Protein AF-A0A940TRE8-F1 (afdb_monomer_lite)

Foldseek 3Di:
DLVLLVVCPPPDPVVLLVVLLVLCVVPVVRSVVSCVSNVHDPVPRDD

Radius of gyration: 9.21 Å; chains: 1; bounding box: 18×23×22 Å

Structure (mmCIF, N/CA/C/O backbone):
data_AF-A0A940TRE8-F1
#
_entry.id   AF-A0A940TRE8-F1
#
loop_
_atom_site.group_PDB
_atom_site.id
_atom_site.type_symbol
_atom_site.label_atom_id
_atom_site.label_alt_id
_atom_site.label_comp_id
_atom_site.label_asym_id
_atom_site.label_entity_id
_atom_site.label_seq_id
_atom_site.pdbx_PDB_ins_code
_atom_site.Cartn_x
_atom_site.Cartn_y
_atom_site.Cartn_z
_atom_site.occupancy
_atom_site.B_iso_or_equiv
_atom_site.auth_seq_id
_atom_site.auth_comp_id
_atom_site.auth_asym_id
_atom_site.auth_atom_id
_atom_site.pdbx_PDB_model_num
ATOM 1 N N . PHE A 1 1 ? 3.392 -8.747 -3.145 1.00 85.31 1 PHE A N 1
ATOM 2 C CA . PHE A 1 1 ? 2.509 -7.699 -2.587 1.00 85.31 1 PHE A CA 1
ATOM 3 C C . PHE A 1 1 ? 1.623 -8.230 -1.473 1.00 85.31 1 PHE A C 1
ATOM 5 O O . PHE A 1 1 ? 1.493 -7.562 -0.458 1.00 85.31 1 PHE A O 1
ATOM 12 N N . GLU A 1 2 ? 1.071 -9.442 -1.596 1.00 87.94 2 GLU A N 1
ATOM 13 C CA . GLU A 1 2 ? 0.266 -10.058 -0.528 1.00 87.94 2 GLU A CA 1
ATOM 14 C C . GLU A 1 2 ? 1.000 -10.224 0.809 1.00 87.94 2 GLU A C 1
ATOM 16 O O . GLU A 1 2 ? 0.374 -10.178 1.862 1.00 87.94 2 GLU A O 1
ATOM 21 N N . ASN A 1 3 ? 2.319 -10.430 0.788 1.00 90.62 3 ASN A N 1
ATOM 22 C CA . ASN A 1 3 ? 3.146 -10.472 1.994 1.00 90.62 3 ASN A CA 1
ATOM 23 C C . ASN A 1 3 ? 3.144 -9.117 2.717 1.00 90.62 3 ASN A C 1
ATOM 25 O O . ASN A 1 3 ? 2.921 -9.071 3.922 1.00 90.62 3 ASN A O 1
ATOM 29 N N . THR A 1 4 ? 3.324 -8.023 1.973 1.00 84.38 4 THR A N 1
ATOM 30 C CA . THR A 1 4 ? 3.231 -6.650 2.482 1.00 84.38 4 THR A CA 1
ATOM 31 C C . THR A 1 4 ? 1.829 -6.364 3.002 1.00 84.38 4 THR A C 1
ATOM 33 O O . THR A 1 4 ? 1.682 -5.873 4.114 1.00 84.38 4 THR A O 1
ATOM 36 N N . ALA A 1 5 ? 0.789 -6.730 2.249 1.00 88.19 5 ALA A N 1
ATOM 37 C CA . ALA A 1 5 ? -0.594 -6.538 2.673 1.00 88.19 5 ALA A CA 1
ATOM 38 C C . ALA A 1 5 ? -0.912 -7.280 3.984 1.00 88.19 5 ALA A C 1
ATOM 40 O O . ALA A 1 5 ? -1.5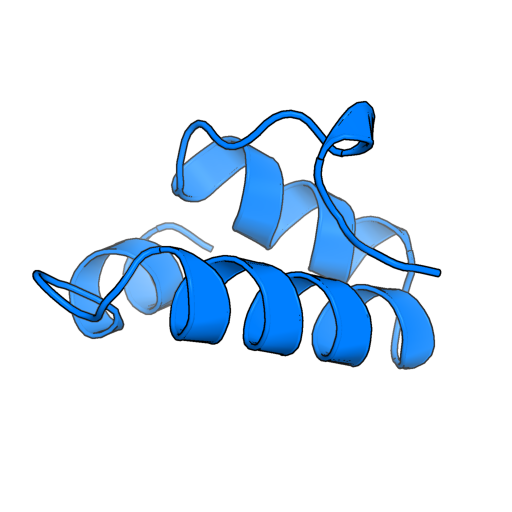00 -6.697 4.892 1.00 88.19 5 ALA A O 1
ATOM 41 N N . ARG A 1 6 ? -0.446 -8.530 4.121 1.00 90.50 6 ARG A N 1
ATOM 42 C CA . ARG A 1 6 ? -0.555 -9.312 5.362 1.00 90.50 6 ARG A CA 1
ATOM 43 C C . ARG A 1 6 ? 0.231 -8.691 6.516 1.00 90.50 6 ARG A C 1
ATOM 45 O O . ARG A 1 6 ? -0.301 -8.602 7.615 1.00 90.50 6 ARG A O 1
ATOM 52 N N . ALA A 1 7 ? 1.456 -8.227 6.271 1.00 93.56 7 ALA A N 1
ATOM 53 C CA . ALA A 1 7 ? 2.292 -7.583 7.287 1.00 93.56 7 ALA A CA 1
ATOM 54 C C . ALA A 1 7 ? 1.707 -6.250 7.785 1.00 93.56 7 ALA A C 1
ATOM 56 O O . ALA A 1 7 ? 1.914 -5.877 8.934 1.00 93.56 7 ALA A O 1
ATOM 57 N N . MET A 1 8 ? 0.951 -5.549 6.936 1.00 91.00 8 MET A N 1
ATOM 58 C CA . MET A 1 8 ? 0.236 -4.326 7.306 1.00 91.00 8 MET A CA 1
ATOM 59 C C . MET A 1 8 ? -0.992 -4.602 8.186 1.00 91.00 8 MET A C 1
ATOM 61 O O . MET A 1 8 ? -1.498 -3.665 8.792 1.00 91.00 8 MET A O 1
ATOM 65 N N . GLY A 1 9 ? -1.478 -5.847 8.251 1.00 89.19 9 GLY A N 1
ATOM 66 C CA . GLY A 1 9 ? -2.459 -6.320 9.232 1.00 89.19 9 GLY A CA 1
ATOM 67 C C . GLY A 1 9 ? -3.630 -5.367 9.491 1.00 89.19 9 GLY A C 1
ATOM 68 O O . GLY A 1 9 ? -4.313 -4.902 8.572 1.00 89.19 9 GLY A O 1
ATOM 69 N N . ASP A 1 10 ? -3.839 -5.054 10.762 1.00 92.44 10 ASP A N 1
ATOM 70 C CA . ASP A 1 10 ? -4.831 -4.129 11.309 1.00 92.44 10 ASP A CA 1
ATOM 71 C C . ASP A 1 10 ? -4.332 -2.675 11.391 1.00 92.44 10 ASP A C 1
ATOM 73 O O . ASP A 1 10 ? -4.994 -1.831 11.997 1.00 92.44 10 ASP A O 1
ATOM 77 N N . ALA A 1 11 ? -3.209 -2.345 10.736 1.00 95.88 11 ALA A N 1
ATOM 78 C CA . ALA A 1 11 ? -2.685 -0.985 10.737 1.00 95.88 11 ALA A CA 1
ATOM 79 C C . ALA A 1 11 ? -3.759 0.022 10.278 1.00 95.88 11 ALA A C 1
ATOM 81 O O . ALA A 1 11 ? -4.518 -0.270 9.335 1.00 95.88 11 ALA A O 1
ATOM 82 N N . PRO A 1 12 ? -3.798 1.223 10.889 1.00 96.31 12 PRO A N 1
ATOM 83 C CA . PRO A 1 12 ? -4.766 2.251 10.537 1.00 96.31 12 PRO A CA 1
ATOM 84 C C . PRO A 1 12 ? -4.758 2.573 9.041 1.00 96.31 12 PRO A C 1
ATOM 86 O O . PRO A 1 12 ? -3.712 2.540 8.381 1.00 96.31 12 PRO A O 1
ATOM 89 N N . ARG A 1 13 ? -5.930 2.929 8.498 1.00 94.25 13 ARG A N 1
ATOM 90 C CA . ARG A 1 13 ? -6.102 3.207 7.059 1.00 94.25 13 ARG A CA 1
ATOM 91 C C . ARG A 1 13 ? -5.116 4.261 6.554 1.00 94.25 13 ARG A C 1
ATOM 93 O O . ARG A 1 13 ? -4.518 4.075 5.501 1.00 94.25 13 ARG A O 1
ATOM 100 N N . GLU A 1 14 ? -4.881 5.317 7.326 1.00 95.44 14 GLU A N 1
ATOM 101 C CA . GLU A 1 14 ? -3.922 6.378 6.991 1.00 95.44 14 GLU A CA 1
ATOM 102 C C . GLU A 1 14 ? -2.482 5.866 6.810 1.00 95.44 14 GLU A C 1
ATOM 104 O O . GLU A 1 14 ? -1.764 6.321 5.919 1.00 95.44 14 GLU A O 1
ATOM 109 N N . ILE A 1 15 ? -2.067 4.864 7.593 1.00 96.00 15 ILE A N 1
ATOM 110 C CA . ILE A 1 15 ? -0.732 4.265 7.499 1.00 96.00 15 ILE A CA 1
ATOM 111 C C . ILE A 1 15 ? -0.626 3.431 6.223 1.00 96.00 15 ILE A C 1
ATOM 113 O O . ILE A 1 15 ? 0.390 3.502 5.527 1.00 96.00 15 ILE A O 1
ATOM 117 N N . LYS A 1 16 ? -1.696 2.705 5.874 1.00 96.25 16 LYS A N 1
ATOM 118 C CA . LYS A 1 16 ? -1.820 1.980 4.601 1.00 96.25 16 LYS A CA 1
ATOM 119 C C . LYS A 1 16 ? -1.727 2.916 3.403 1.00 96.25 16 LYS A C 1
ATOM 121 O O . LYS A 1 16 ? -0.912 2.674 2.516 1.00 96.25 16 LYS A O 1
ATOM 126 N N . LEU A 1 17 ? -2.464 4.023 3.424 1.00 96.75 17 LEU A N 1
ATOM 127 C CA . LEU A 1 17 ? -2.425 5.039 2.370 1.00 96.75 17 LEU A CA 1
ATOM 128 C C . LEU A 1 17 ? -1.037 5.675 2.227 1.00 96.75 17 LEU A C 1
ATOM 130 O O . LEU A 1 17 ? -0.511 5.760 1.118 1.00 96.75 17 LEU A O 1
ATOM 134 N N . ARG A 1 18 ? -0.400 6.053 3.343 1.00 96.69 18 ARG A N 1
ATOM 135 C CA . ARG A 1 18 ? 0.962 6.608 3.338 1.00 96.69 18 ARG A CA 1
ATOM 136 C C . ARG A 1 18 ? 1.983 5.619 2.776 1.00 96.69 18 ARG A C 1
ATOM 138 O O . ARG A 1 18 ? 2.861 6.014 2.014 1.00 96.69 18 ARG A O 1
ATOM 145 N N . HIS A 1 19 ? 1.880 4.343 3.145 1.00 96.38 19 HIS A N 1
ATOM 146 C CA . HIS A 1 19 ? 2.775 3.306 2.638 1.00 96.38 19 HIS A CA 1
ATOM 147 C C . HIS A 1 19 ? 2.624 3.126 1.124 1.00 96.38 19 HIS A C 1
ATOM 149 O O . HIS A 1 19 ? 3.626 3.155 0.413 1.00 96.38 19 HIS A O 1
ATOM 155 N N . ILE A 1 20 ? 1.386 3.041 0.626 1.00 96.88 20 ILE A N 1
ATOM 156 C CA . ILE A 1 20 ? 1.113 2.970 -0.814 1.00 96.88 20 ILE A CA 1
ATOM 157 C C . ILE A 1 20 ? 1.692 4.195 -1.533 1.00 96.88 20 ILE A C 1
ATOM 159 O O . ILE A 1 20 ? 2.390 4.031 -2.530 1.00 96.88 20 ILE A O 1
ATOM 163 N N 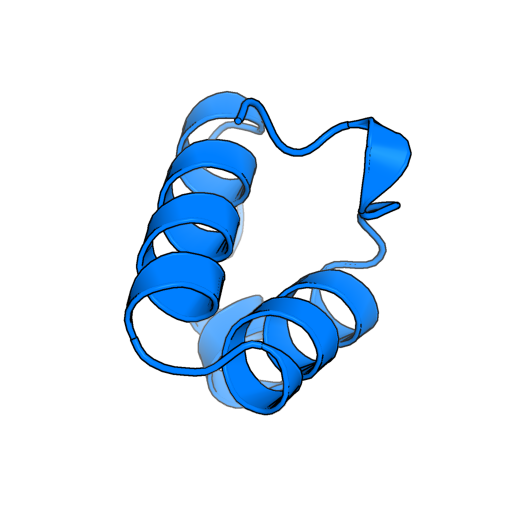. GLY A 1 21 ? 1.475 5.408 -1.014 1.00 96.88 21 GLY A N 1
ATOM 164 C CA . GLY A 1 21 ? 2.021 6.637 -1.601 1.00 96.88 21 GLY A CA 1
ATOM 165 C C . GLY A 1 21 ? 3.551 6.634 -1.679 1.00 96.88 21 GLY A C 1
ATOM 166 O O . GLY A 1 21 ? 4.127 7.020 -2.694 1.00 96.88 21 GLY A O 1
ATOM 167 N N . ASN A 1 22 ? 4.230 6.123 -0.652 1.00 96.62 22 ASN A N 1
ATOM 168 C CA . ASN A 1 22 ? 5.685 5.965 -0.681 1.00 96.62 22 ASN A CA 1
ATOM 169 C C . ASN A 1 22 ? 6.134 4.913 -1.708 1.00 96.62 22 ASN A C 1
ATOM 171 O O . ASN A 1 22 ? 7.098 5.149 -2.434 1.00 96.62 22 ASN A O 1
ATOM 175 N N . CYS A 1 23 ? 5.426 3.786 -1.818 1.00 96.38 23 CYS A N 1
ATOM 176 C CA . CYS A 1 23 ? 5.697 2.778 -2.844 1.00 96.38 23 CYS A CA 1
ATOM 177 C C . CYS A 1 23 ? 5.494 3.335 -4.259 1.00 96.38 23 CYS A C 1
ATOM 179 O O . CYS A 1 23 ? 6.329 3.077 -5.115 1.00 96.38 23 CYS A O 1
ATOM 181 N N . MET A 1 24 ? 4.457 4.152 -4.487 1.00 95.50 24 MET A N 1
ATOM 182 C CA . MET A 1 24 ? 4.209 4.835 -5.766 1.00 95.50 24 MET A CA 1
ATOM 183 C C . MET A 1 24 ? 5.353 5.780 -6.156 1.00 95.50 24 MET A C 1
ATOM 185 O O . MET A 1 24 ? 5.689 5.877 -7.334 1.00 95.50 24 MET A O 1
ATOM 189 N N . LYS A 1 25 ? 5.953 6.477 -5.179 1.00 95.06 25 LYS A N 1
ATOM 190 C CA . LYS A 1 25 ? 7.113 7.359 -5.407 1.00 95.06 25 LYS A CA 1
ATOM 191 C C . LYS A 1 25 ? 8.372 6.581 -5.786 1.00 95.06 25 LYS A C 1
ATOM 193 O O . LYS A 1 25 ? 9.201 7.111 -6.516 1.00 95.06 25 LYS A O 1
ATOM 198 N N . ALA A 1 26 ? 8.519 5.359 -5.277 1.00 96.56 26 ALA A N 1
ATOM 199 C CA . ALA A 1 26 ? 9.626 4.481 -5.636 1.00 96.56 26 ALA A CA 1
ATOM 200 C C . ALA A 1 26 ? 9.425 3.863 -7.028 1.00 96.56 26 ALA A C 1
ATOM 202 O O . ALA A 1 26 ? 10.334 3.905 -7.850 1.00 96.56 26 ALA A O 1
ATOM 203 N N . ASP A 1 27 ? 8.236 3.313 -7.286 1.00 96.69 27 ASP A N 1
ATOM 204 C CA . ASP A 1 27 ? 7.832 2.759 -8.577 1.00 96.69 27 ASP A CA 1
ATOM 205 C C . ASP A 1 27 ? 6.286 2.729 -8.677 1.00 96.69 27 ASP A C 1
ATOM 207 O O . ASP A 1 27 ? 5.621 2.149 -7.805 1.00 96.69 27 ASP A O 1
ATOM 211 N N . PRO A 1 28 ? 5.677 3.296 -9.738 1.00 95.69 28 PRO A N 1
ATOM 212 C CA . PRO A 1 28 ? 4.227 3.263 -9.928 1.00 95.69 28 PRO A CA 1
ATOM 213 C C . PRO A 1 28 ? 3.613 1.852 -9.930 1.00 95.69 28 PRO A C 1
ATOM 215 O O . PRO A 1 28 ? 2.527 1.649 -9.381 1.00 95.69 28 PRO A O 1
ATOM 218 N N . ALA A 1 29 ? 4.288 0.858 -10.515 1.00 96.62 29 ALA A N 1
ATOM 219 C CA . ALA A 1 29 ? 3.823 -0.526 -10.528 1.00 96.62 29 ALA A CA 1
ATOM 220 C C . ALA A 1 29 ? 3.890 -1.154 -9.131 1.00 96.62 29 ALA A C 1
ATOM 222 O O . ALA A 1 29 ? 3.011 -1.940 -8.765 1.00 96.62 29 ALA A O 1
ATOM 223 N N . TYR A 1 30 ? 4.886 -0.773 -8.323 1.00 95.31 30 TYR A N 1
ATOM 224 C CA . TYR A 1 30 ? 4.990 -1.249 -6.947 1.00 95.31 30 TYR A CA 1
ATOM 225 C C . TYR A 1 30 ? 3.851 -0.707 -6.082 1.00 95.31 30 TYR A C 1
ATOM 227 O O . TYR A 1 30 ? 3.146 -1.479 -5.428 1.00 95.31 30 TYR A O 1
ATOM 235 N N . GLY A 1 31 ? 3.630 0.608 -6.113 1.00 96.06 31 GLY A N 1
ATOM 236 C CA . GLY A 1 31 ? 2.531 1.230 -5.379 1.00 96.06 31 GLY A CA 1
ATOM 237 C C . GLY A 1 31 ? 1.168 0.666 -5.777 1.00 96.06 31 GLY A C 1
ATOM 238 O O . GLY A 1 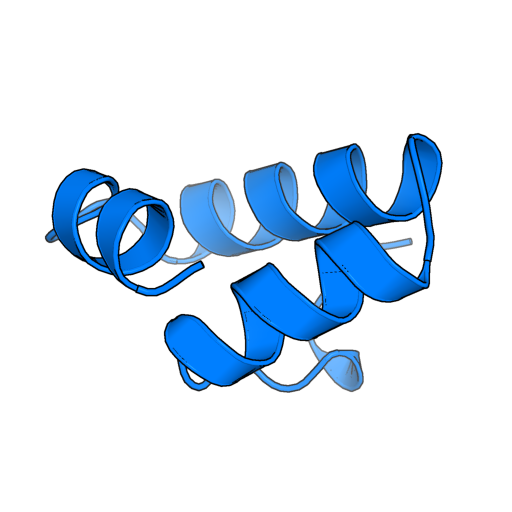31 ? 0.383 0.300 -4.901 1.00 96.06 31 GLY A O 1
ATOM 239 N N . LYS A 1 32 ? 0.925 0.477 -7.082 1.00 97.00 32 LYS A N 1
ATOM 240 C CA . LYS A 1 32 ? -0.288 -0.184 -7.580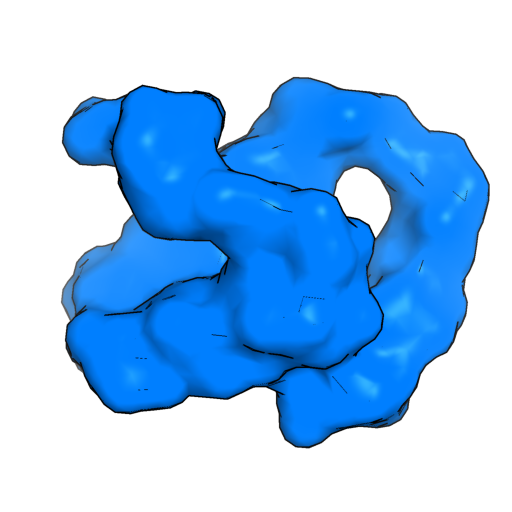 1.00 97.00 32 LYS A CA 1
ATOM 241 C C . LYS A 1 32 ? -0.438 -1.606 -7.038 1.00 97.00 32 LYS A C 1
ATOM 243 O O . LYS A 1 32 ? -1.501 -1.954 -6.537 1.00 97.00 32 LYS A O 1
ATOM 248 N N . GLY A 1 33 ? 0.620 -2.412 -7.086 1.00 96.62 33 GLY A N 1
ATOM 249 C CA . GLY A 1 33 ? 0.582 -3.791 -6.602 1.00 96.62 33 GLY A CA 1
ATOM 250 C C . GLY A 1 33 ? 0.266 -3.907 -5.108 1.00 96.62 33 GLY A C 1
ATOM 251 O O . GLY A 1 33 ? -0.467 -4.805 -4.694 1.00 96.62 33 GLY A O 1
ATOM 252 N N . VAL A 1 34 ? 0.787 -2.987 -4.292 1.00 96.25 34 VAL A N 1
ATOM 253 C CA . VAL A 1 34 ? 0.479 -2.916 -2.855 1.00 96.25 34 VAL A CA 1
ATOM 254 C C . VAL A 1 34 ? -0.958 -2.445 -2.614 1.00 96.25 34 VAL A C 1
ATOM 256 O O . VAL A 1 34 ? -1.632 -3.002 -1.749 1.00 96.25 34 VAL A O 1
ATOM 259 N N . ALA A 1 35 ? -1.443 -1.466 -3.383 1.00 96.56 35 ALA A N 1
ATOM 260 C CA . ALA A 1 35 ? -2.816 -0.972 -3.300 1.00 96.56 35 ALA A CA 1
ATOM 261 C C . ALA A 1 35 ? -3.842 -2.066 -3.641 1.00 96.56 35 ALA A C 1
ATOM 263 O O . ALA A 1 35 ? -4.767 -2.301 -2.862 1.00 96.56 35 ALA A O 1
ATOM 264 N N . ASP A 1 36 ? -3.612 -2.793 -4.740 1.00 97.12 36 ASP A N 1
ATOM 265 C CA . ASP A 1 36 ? -4.447 -3.914 -5.181 1.00 97.12 36 ASP A CA 1
ATOM 266 C C . ASP A 1 36 ? -4.489 -5.018 -4.107 1.00 97.12 36 ASP A C 1
ATOM 268 O O . ASP A 1 36 ? -5.561 -5.502 -3.748 1.00 97.12 36 ASP A O 1
ATOM 272 N N . ALA A 1 37 ? -3.338 -5.364 -3.516 1.00 96.38 37 ALA A N 1
ATOM 273 C CA . ALA A 1 37 ? -3.258 -6.379 -2.461 1.00 96.38 37 ALA A CA 1
ATOM 274 C C . ALA A 1 37 ? -3.924 -5.955 -1.138 1.00 96.38 37 ALA A C 1
ATOM 276 O O . ALA A 1 37 ? -4.338 -6.811 -0.358 1.00 96.38 37 ALA A O 1
ATOM 277 N N . LEU A 1 38 ? -4.016 -4.649 -0.869 1.00 95.06 38 LEU A N 1
ATOM 278 C CA . LEU A 1 38 ? -4.714 -4.092 0.293 1.00 95.06 38 LEU A CA 1
ATOM 279 C C . LEU A 1 38 ? -6.196 -3.789 0.014 1.00 95.06 38 LEU A C 1
ATOM 281 O O . LEU A 1 38 ? -6.906 -3.394 0.939 1.00 95.06 38 LEU A O 1
ATOM 285 N N . GLY A 1 39 ? -6.663 -3.948 -1.231 1.00 95.50 39 GLY A N 1
ATOM 286 C CA . GLY A 1 39 ? -8.021 -3.584 -1.641 1.00 95.50 39 GLY A CA 1
ATOM 287 C C . GLY A 1 39 ? -8.307 -2.083 -1.527 1.00 95.50 39 GLY A C 1
ATOM 288 O O . GLY A 1 39 ? -9.440 -1.693 -1.249 1.00 95.50 39 GLY A O 1
ATOM 289 N N . ILE A 1 40 ? -7.285 -1.237 -1.681 1.00 95.81 40 ILE A N 1
ATOM 290 C CA . ILE A 1 40 ? -7.405 0.220 -1.568 1.00 95.81 40 ILE A CA 1
ATOM 291 C C . ILE A 1 40 ? -7.335 0.830 -2.973 1.00 95.81 40 ILE A C 1
ATOM 293 O O . ILE A 1 40 ? -6.315 0.682 -3.647 1.00 95.81 40 ILE A O 1
ATOM 297 N N . PRO A 1 41 ? -8.376 1.550 -3.424 1.00 95.81 41 PRO A N 1
ATOM 298 C CA . PRO A 1 41 ? -8.331 2.295 -4.674 1.00 95.81 41 PRO A CA 1
ATOM 299 C C . PRO A 1 41 ? -7.203 3.333 -4.677 1.00 95.81 41 PRO A C 1
ATOM 301 O O . PRO A 1 41 ? -7.055 4.108 -3.731 1.00 95.81 41 PRO A O 1
ATOM 304 N N . LEU A 1 42 ? -6.454 3.428 -5.781 1.00 94.19 42 LEU A N 1
ATOM 305 C CA . LEU A 1 42 ? -5.406 4.449 -5.934 1.00 94.19 42 LEU A CA 1
ATOM 306 C C . LEU A 1 42 ? -5.944 5.887 -5.857 1.00 94.19 42 LEU A C 1
ATOM 308 O O . LEU A 1 42 ? -5.193 6.796 -5.523 1.00 94.19 42 LEU A O 1
ATOM 312 N N . SER A 1 43 ? -7.238 6.098 -6.116 1.00 94.25 43 SER A N 1
ATOM 313 C CA . SER A 1 43 ? -7.904 7.395 -5.943 1.00 94.25 43 SER A CA 1
ATOM 314 C C . SER A 1 43 ? -7.919 7.889 -4.496 1.00 94.25 43 SER A C 1
ATOM 316 O O . SER A 1 43 ? -8.091 9.081 -4.269 1.00 94.25 43 SER A O 1
ATOM 318 N N . GLU A 1 44 ? -7.759 6.992 -3.522 1.00 92.06 44 GLU A N 1
ATOM 319 C CA . GLU A 1 44 ? -7.694 7.341 -2.102 1.00 92.06 44 GLU A CA 1
ATOM 320 C C . GLU A 1 44 ? -6.269 7.618 -1.618 1.00 92.06 44 GLU A C 1
ATOM 322 O O . GLU A 1 44 ? -6.079 8.084 -0.495 1.00 92.06 44 GLU A O 1
ATOM 327 N N . VAL A 1 45 ? -5.259 7.329 -2.442 1.00 91.25 45 VAL A N 1
ATOM 328 C C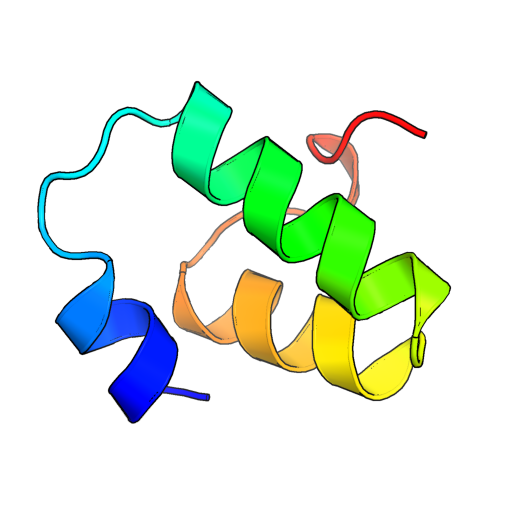A . VAL A 1 45 ? -3.859 7.565 -2.096 1.00 91.25 45 VAL A CA 1
ATOM 329 C C . VAL A 1 45 ? -3.577 9.063 -2.240 1.00 91.25 45 VAL A C 1
ATOM 331 O O . VAL A 1 45 ? -3.698 9.601 -3.345 1.00 91.25 45 VAL A O 1
ATOM 334 N N . PRO A 1 46 ? -3.199 9.756 -1.152 1.00 81.00 46 PRO A N 1
ATOM 335 C CA . PRO A 1 46 ? -2.823 11.157 -1.241 1.00 81.00 46 PRO A CA 1
ATOM 336 C C . PRO A 1 46 ? -1.576 11.307 -2.121 1.00 81.00 46 PRO A C 1
ATOM 338 O O . PRO A 1 46 ? -0.650 10.497 -2.029 1.00 81.00 46 PRO A O 1
ATOM 341 N N . LYS A 1 47 ? -1.576 12.331 -2.981 1.00 68.38 47 LYS A N 1
ATOM 342 C CA . LYS A 1 47 ? -0.445 12.667 -3.861 1.00 68.38 47 LYS A CA 1
ATOM 343 C C . LYS A 1 47 ? 0.784 13.107 -3.063 1.00 68.38 47 LYS A C 1
ATOM 345 O O . LYS A 1 47 ? 0.607 13.898 -2.112 1.00 68.38 47 LYS A O 1
#

Sequence (47 aa):
FENTARAMGDAPREIKLRHIGNCMKADPAYGKGVADALGIPLSEVPK

Secondary structure (DSSP, 8-state):
-HHHHHHTTT--HHHHHHHHH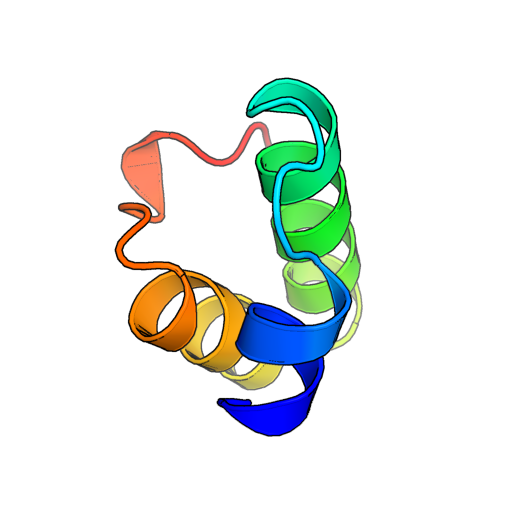HHHHH-HHHHHHHHHHHT--GGGS--

pLDDT: mean 93.5, std 5.21, range [68.38, 97.12]